Protein AF-A0A920SRJ2-F1 (afdb_monomer_lite)

Secondary structure (DSSP, 8-state):
---PPP-------TTHHHHHHHHT--TTHHHHHHHHHHHHHHTTT----EEEEEEEESS--HHHHHHHHHHHHHHHHHTT-EEEEEEEEE---S---

Structure (mmCIF, N/CA/C/O backbone):
data_AF-A0A920SRJ2-F1
#
_entry.id   AF-A0A920SRJ2-F1
#
loop_
_atom_site.group_PDB
_atom_site.id
_atom_site.type_symbol
_atom_site.label_atom_id
_atom_site.label_alt_id
_atom_site.label_comp_id
_atom_site.label_asym_id
_atom_site.label_entity_id
_atom_site.label_seq_id
_atom_site.pdbx_PDB_ins_code
_atom_site.Cartn_x
_atom_site.Cartn_y
_atom_site.Cartn_z
_atom_site.occupancy
_atom_site.B_iso_or_equiv
_atom_site.auth_seq_id
_atom_site.auth_comp_id
_atom_site.auth_asym_id
_atom_site.auth_atom_id
_atom_site.pdbx_PDB_model_num
ATOM 1 N N . MET A 1 1 ? 24.070 -10.475 -22.751 1.00 57.44 1 MET A N 1
ATOM 2 C CA . MET A 1 1 ? 23.243 -11.152 -21.732 1.00 57.44 1 MET A CA 1
ATOM 3 C C . MET A 1 1 ? 22.564 -10.045 -20.949 1.00 57.44 1 MET A C 1
ATOM 5 O O . MET A 1 1 ? 23.256 -9.102 -20.595 1.00 57.44 1 MET A O 1
ATOM 9 N N . VAL A 1 2 ? 21.238 -10.069 -20.814 1.00 76.81 2 VAL A N 1
ATOM 10 C CA . VAL A 1 2 ? 20.543 -9.097 -19.957 1.00 76.81 2 VAL A CA 1
ATOM 11 C C . VAL A 1 2 ? 20.760 -9.571 -18.525 1.00 76.81 2 VAL A C 1
ATOM 13 O O . VAL A 1 2 ? 20.489 -10.738 -18.253 1.00 76.81 2 VAL A O 1
ATOM 16 N N . ASP A 1 3 ? 21.306 -8.714 -17.668 1.00 91.19 3 ASP A N 1
ATOM 17 C CA . ASP A 1 3 ? 21.553 -9.001 -16.253 1.00 91.19 3 ASP A CA 1
ATOM 18 C C . ASP A 1 3 ? 20.411 -8.380 -15.430 1.00 91.19 3 ASP A C 1
ATOM 20 O O . ASP A 1 3 ? 20.385 -7.158 -15.253 1.00 91.19 3 ASP A O 1
ATOM 24 N N . PR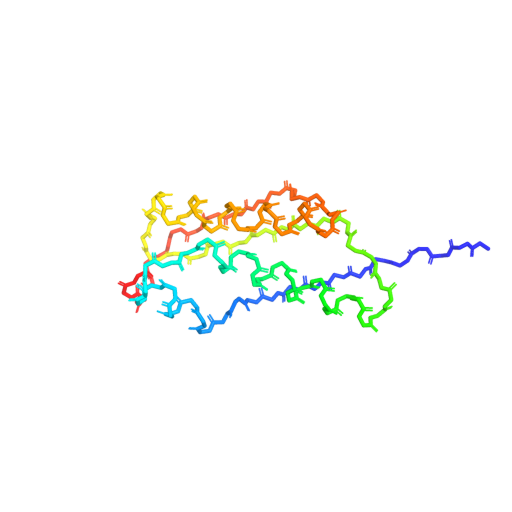O A 1 4 ? 19.371 -9.153 -15.062 1.00 93.62 4 PRO A N 1
ATOM 25 C CA . PRO A 1 4 ? 18.206 -8.603 -14.385 1.00 93.62 4 PRO A CA 1
ATOM 26 C C . PRO A 1 4 ? 18.555 -8.224 -12.943 1.00 93.62 4 PRO A C 1
ATOM 28 O O . PRO A 1 4 ? 18.945 -9.070 -12.143 1.00 93.62 4 PRO A O 1
ATOM 31 N N . ILE A 1 5 ? 18.336 -6.957 -12.595 1.00 96.44 5 ILE A N 1
ATOM 32 C CA . ILE A 1 5 ? 18.530 -6.438 -11.240 1.00 96.44 5 ILE A CA 1
ATOM 33 C C . ILE A 1 5 ? 17.178 -6.340 -10.532 1.00 96.44 5 ILE A C 1
ATOM 35 O O . ILE A 1 5 ? 16.208 -5.826 -11.093 1.00 96.44 5 ILE A O 1
ATOM 39 N N . LEU A 1 6 ? 17.119 -6.827 -9.293 1.00 97.62 6 LEU A N 1
ATOM 40 C CA . LEU A 1 6 ? 15.974 -6.626 -8.410 1.00 97.62 6 LEU A CA 1
ATOM 41 C C . LEU A 1 6 ? 16.155 -5.333 -7.615 1.00 97.62 6 LEU A C 1
ATOM 43 O O . LEU A 1 6 ? 17.223 -5.079 -7.062 1.00 97.62 6 LEU A O 1
ATOM 47 N N . VAL A 1 7 ? 15.088 -4.544 -7.544 1.00 98.06 7 VAL A N 1
ATOM 48 C CA . VAL A 1 7 ? 15.013 -3.293 -6.785 1.00 98.06 7 VAL A CA 1
ATOM 49 C C . VAL A 1 7 ? 13.813 -3.394 -5.850 1.00 98.06 7 VAL A C 1
ATOM 51 O O . VAL A 1 7 ? 12.748 -3.853 -6.264 1.00 98.06 7 VAL A O 1
ATOM 54 N N . SER A 1 8 ? 13.981 -2.979 -4.599 1.00 98.06 8 SER A N 1
ATOM 55 C CA . SER A 1 8 ? 12.930 -2.987 -3.578 1.00 98.06 8 SER A CA 1
ATOM 56 C C . SER A 1 8 ? 12.921 -1.667 -2.814 1.00 98.06 8 SER A C 1
ATOM 58 O O . SER A 1 8 ? 13.995 -1.146 -2.518 1.00 98.06 8 SER A O 1
ATOM 60 N N . SER A 1 9 ? 11.729 -1.188 -2.447 1.00 98.31 9 SER A N 1
ATOM 61 C CA . SER A 1 9 ? 11.530 -0.109 -1.468 1.00 98.31 9 SER A CA 1
ATOM 62 C C . SER A 1 9 ? 10.671 -0.603 -0.308 1.00 98.31 9 SER A C 1
ATOM 64 O O . SER A 1 9 ? 9.880 -1.536 -0.479 1.00 98.31 9 SER A O 1
ATOM 66 N N . ALA A 1 10 ? 10.835 0.013 0.858 1.00 98.12 10 ALA A N 1
ATOM 67 C CA . ALA A 1 10 ? 10.030 -0.239 2.043 1.00 98.12 10 ALA A CA 1
ATOM 68 C C . ALA A 1 10 ? 9.815 1.080 2.786 1.00 98.12 10 ALA A C 1
ATOM 70 O O . ALA A 1 10 ? 10.768 1.671 3.291 1.00 98.12 10 ALA A O 1
ATOM 71 N N . ASP A 1 11 ? 8.556 1.499 2.880 1.00 98.50 11 ASP A N 1
ATOM 72 C CA . ASP A 1 11 ? 8.166 2.810 3.392 1.00 98.50 11 ASP A CA 1
ATOM 73 C C . ASP A 1 11 ? 6.998 2.702 4.378 1.00 98.50 11 ASP A C 1
ATOM 75 O O . ASP A 1 11 ? 6.431 1.633 4.611 1.00 98.50 11 ASP A O 1
ATOM 79 N N . GLY A 1 12 ? 6.619 3.837 4.964 1.00 97.44 12 GLY A N 1
ATOM 80 C CA . GLY A 1 12 ? 5.410 3.969 5.769 1.00 97.44 12 GLY A CA 1
ATOM 81 C C . GLY A 1 12 ? 4.525 5.105 5.265 1.00 97.44 12 GLY A C 1
ATOM 82 O O . GLY A 1 12 ? 5.013 6.105 4.745 1.00 97.44 12 GLY A O 1
ATOM 83 N N . VAL A 1 13 ? 3.212 4.999 5.492 1.00 97.88 13 VAL A N 1
ATOM 84 C CA . VAL A 1 13 ? 2.249 6.085 5.195 1.00 97.88 13 VAL A CA 1
ATOM 85 C C . VAL A 1 13 ? 2.603 7.372 5.964 1.00 97.88 13 VAL A C 1
ATOM 87 O O . VAL A 1 13 ? 2.297 8.487 5.540 1.00 97.88 13 VAL A O 1
ATOM 90 N N . GLY A 1 14 ? 3.249 7.224 7.123 1.00 96.31 14 GLY A N 1
ATOM 91 C CA . GLY A 1 14 ? 3.629 8.330 7.992 1.00 96.31 14 GLY A CA 1
ATOM 92 C C . GLY A 1 14 ? 2.437 8.908 8.754 1.00 96.31 14 GLY A C 1
ATOM 93 O O . GLY A 1 14 ? 1.419 8.255 8.970 1.00 96.31 14 GLY A O 1
ATOM 94 N N . THR A 1 15 ? 2.543 10.163 9.187 1.00 95.56 15 THR A N 1
ATOM 95 C CA . THR A 1 15 ? 1.538 10.800 10.057 1.00 95.56 15 THR A CA 1
ATOM 96 C C . THR A 1 15 ? 0.185 11.046 9.389 1.00 95.56 15 THR A C 1
ATOM 98 O O . THR A 1 15 ? -0.769 11.365 10.101 1.00 95.56 15 THR A O 1
ATOM 101 N N . LYS A 1 16 ? 0.051 10.840 8.070 1.00 97.25 16 LYS A N 1
ATOM 102 C CA . LYS A 1 16 ? -1.235 10.904 7.356 1.00 97.25 16 LYS A CA 1
ATOM 103 C C . LYS A 1 16 ? -2.256 9.900 7.908 1.00 97.25 16 LYS A C 1
ATOM 105 O O . LYS A 1 16 ? -3.447 10.196 7.886 1.00 97.25 16 LYS A O 1
ATOM 110 N N . ILE A 1 17 ? -1.810 8.802 8.530 1.00 95.19 17 ILE A N 1
ATOM 111 C CA . ILE A 1 17 ? -2.696 7.870 9.251 1.00 95.19 17 ILE A CA 1
ATOM 112 C C . ILE A 1 17 ? -3.536 8.572 10.326 1.00 95.19 17 ILE A C 1
ATOM 114 O O . ILE A 1 17 ? -4.691 8.221 10.527 1.00 95.19 17 ILE A O 1
ATOM 118 N N . LYS A 1 18 ? -3.006 9.623 10.971 1.00 93.00 18 LYS A N 1
ATOM 119 C CA . LYS A 1 18 ? -3.757 10.396 11.972 1.00 93.00 18 LYS A CA 1
ATOM 120 C C . LYS A 1 18 ? -4.967 11.080 11.345 1.00 93.00 18 LYS A C 1
ATOM 122 O O . LYS A 1 18 ? -6.021 11.119 11.963 1.00 93.00 18 LYS A O 1
ATOM 127 N N . LEU A 1 19 ? -4.828 11.584 10.117 1.00 96.31 19 LEU A N 1
ATOM 128 C CA . LEU A 1 19 ? -5.945 12.182 9.390 1.00 96.31 19 LEU A CA 1
ATOM 129 C C . LEU A 1 19 ? -6.989 11.127 9.033 1.00 96.31 19 LEU A C 1
ATOM 131 O O . LEU A 1 19 ? -8.163 11.381 9.259 1.00 96.31 19 LEU A O 1
ATOM 135 N N . ALA A 1 20 ? -6.567 9.943 8.580 1.00 96.12 20 ALA A N 1
ATOM 136 C CA . ALA A 1 20 ? -7.478 8.833 8.292 1.00 96.12 20 ALA A CA 1
ATOM 137 C C . ALA A 1 20 ? -8.347 8.471 9.510 1.00 96.12 20 ALA A C 1
ATOM 139 O O . ALA A 1 20 ? -9.564 8.366 9.379 1.00 96.12 20 ALA A O 1
ATOM 140 N N . PHE A 1 21 ? -7.750 8.388 10.707 1.00 93.00 21 PHE A N 1
ATOM 141 C CA . PHE A 1 21 ? -8.491 8.192 11.960 1.00 93.00 21 PHE A CA 1
ATOM 142 C C . PHE A 1 21 ? -9.393 9.377 12.324 1.00 93.00 21 PHE A C 1
ATOM 144 O O . PHE A 1 21 ? -10.532 9.172 12.731 1.00 93.00 21 PHE A O 1
ATOM 151 N N . MET A 1 22 ? -8.926 10.617 12.154 1.00 95.06 22 MET A N 1
ATOM 152 C CA . MET A 1 22 ? -9.731 11.812 12.445 1.00 95.06 22 MET A CA 1
ATOM 153 C C . MET A 1 22 ? -10.949 11.951 11.524 1.00 95.06 22 MET A C 1
ATOM 155 O O . MET A 1 22 ? -11.966 12.498 11.947 1.00 95.06 22 MET A O 1
ATOM 159 N N . THR A 1 23 ? -10.849 11.496 10.273 1.00 97.12 23 THR A N 1
ATOM 160 C CA . THR A 1 23 ? -11.932 11.583 9.284 1.00 97.12 23 THR A CA 1
ATOM 161 C C . THR A 1 23 ? -12.766 10.308 9.180 1.00 97.12 23 THR A C 1
ATOM 163 O O . THR A 1 23 ? -13.812 10.344 8.541 1.00 97.12 23 THR A O 1
ATOM 166 N N . GLY A 1 24 ? -12.309 9.193 9.759 1.00 95.88 24 GLY A N 1
ATOM 167 C CA . GLY A 1 24 ? -12.919 7.871 9.589 1.00 95.88 24 GLY A CA 1
ATOM 168 C C . GLY A 1 24 ? -12.835 7.343 8.153 1.00 95.88 24 GLY A C 1
ATOM 169 O O . GLY A 1 24 ? -13.762 6.687 7.696 1.00 95.88 24 GLY A O 1
ATOM 170 N N . VAL A 1 25 ? -11.773 7.689 7.416 1.00 97.19 25 VAL A N 1
ATOM 171 C CA . VAL A 1 25 ? -11.576 7.279 6.012 1.00 97.19 25 VAL A CA 1
ATOM 172 C C . VAL A 1 25 ? -10.263 6.515 5.910 1.00 97.19 25 VAL A C 1
ATOM 174 O O . VAL A 1 25 ? -9.196 7.129 5.937 1.00 97.19 25 VAL A O 1
ATOM 177 N N . HIS A 1 26 ? -10.329 5.187 5.787 1.00 97.44 26 HIS A N 1
ATOM 178 C CA . HIS A 1 26 ? -9.148 4.314 5.847 1.00 97.44 26 HIS A CA 1
ATOM 179 C C . HIS A 1 26 ? -8.806 3.619 4.524 1.00 97.44 26 HIS A C 1
ATOM 181 O O . HIS A 1 26 ? -7.715 3.077 4.363 1.00 97.44 26 HIS A O 1
ATOM 187 N N . ASP A 1 27 ? -9.687 3.680 3.534 1.00 96.19 27 ASP A N 1
ATOM 188 C CA . ASP A 1 27 ? -9.504 2.994 2.253 1.00 96.19 27 ASP A CA 1
ATOM 189 C C . ASP A 1 27 ? -8.517 3.669 1.293 1.00 96.19 27 ASP A C 1
ATOM 191 O O . ASP A 1 27 ? -8.093 3.086 0.294 1.00 96.19 27 ASP A O 1
ATOM 195 N N . THR A 1 28 ? -8.104 4.894 1.608 1.00 97.88 28 THR A N 1
ATOM 196 C CA . THR A 1 28 ? -7.141 5.654 0.804 1.00 97.88 28 THR A CA 1
ATOM 197 C C . THR A 1 28 ? -5.695 5.444 1.246 1.00 97.88 28 THR A C 1
ATOM 199 O O . THR A 1 28 ? -4.794 5.496 0.410 1.00 97.88 28 THR A O 1
ATOM 202 N N . ILE A 1 29 ? -5.445 5.125 2.520 1.00 98.00 29 ILE A N 1
ATOM 203 C CA . ILE A 1 29 ? -4.070 5.020 3.038 1.00 98.00 29 ILE A CA 1
ATOM 204 C C . ILE A 1 29 ? -3.327 3.776 2.539 1.00 98.00 29 ILE A C 1
ATOM 206 O O . ILE A 1 29 ? -2.109 3.818 2.380 1.00 98.00 29 ILE A O 1
ATOM 210 N N . GLY A 1 30 ? -4.047 2.701 2.203 1.00 98.12 30 GLY A N 1
ATOM 211 C CA . GLY A 1 30 ? -3.468 1.552 1.501 1.00 98.12 30 GLY A CA 1
ATOM 212 C C . GLY A 1 30 ? -2.971 1.9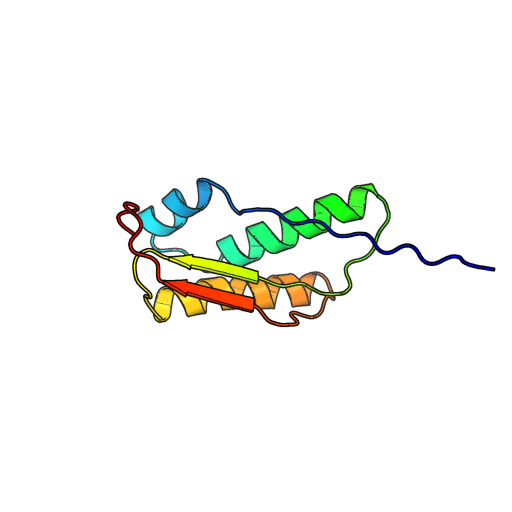15 0.095 1.00 98.12 30 GLY A C 1
ATOM 213 O O . GLY A 1 30 ? -1.914 1.458 -0.337 1.00 98.12 30 GLY A O 1
ATOM 214 N N . ARG A 1 31 ? -3.686 2.813 -0.597 1.00 98.62 31 ARG A N 1
ATOM 215 C CA . ARG A 1 31 ? -3.270 3.332 -1.909 1.00 98.62 31 ARG A CA 1
ATOM 216 C C . ARG A 1 31 ? -2.065 4.261 -1.785 1.00 98.62 31 ARG A C 1
ATOM 218 O O . ARG A 1 31 ? -1.180 4.220 -2.637 1.00 98.62 31 ARG A O 1
ATOM 225 N N . ASP A 1 32 ? -2.022 5.077 -0.731 1.00 98.69 32 ASP A N 1
ATOM 226 C CA . ASP A 1 32 ? -0.898 5.979 -0.467 1.00 98.69 32 ASP A CA 1
ATOM 227 C C . ASP A 1 32 ? 0.423 5.212 -0.350 1.00 98.69 32 ASP A C 1
ATOM 229 O O . ASP A 1 32 ? 1.396 5.583 -1.005 1.00 98.69 32 ASP A O 1
ATOM 233 N N . ILE A 1 33 ? 0.461 4.133 0.445 1.00 98.50 33 ILE A N 1
ATOM 234 C CA . ILE A 1 33 ? 1.710 3.393 0.667 1.00 98.50 33 ILE A CA 1
ATOM 235 C C . ILE A 1 33 ? 2.184 2.646 -0.580 1.00 98.50 33 ILE A C 1
ATOM 237 O O . ILE A 1 33 ? 3.363 2.718 -0.918 1.00 98.50 33 ILE A O 1
ATOM 241 N N . VAL A 1 34 ? 1.279 1.986 -1.309 1.00 98.75 34 VAL A N 1
ATOM 242 C CA . VAL A 1 34 ? 1.656 1.263 -2.533 1.00 98.75 34 VAL A CA 1
ATOM 243 C C . VAL A 1 34 ? 2.223 2.232 -3.567 1.00 98.75 34 VAL A C 1
ATOM 245 O O . VAL A 1 34 ? 3.297 1.989 -4.114 1.00 98.75 34 VAL A O 1
ATOM 248 N N . ASN A 1 35 ? 1.545 3.358 -3.804 1.00 98.75 35 ASN A N 1
ATOM 249 C CA . ASN A 1 35 ? 1.993 4.336 -4.793 1.00 98.75 35 ASN A CA 1
ATOM 250 C C . ASN A 1 35 ? 3.298 5.034 -4.383 1.00 98.75 35 ASN A C 1
ATOM 252 O O . ASN A 1 35 ? 4.105 5.347 -5.255 1.00 98.75 35 ASN A O 1
ATOM 256 N N . HIS A 1 36 ? 3.538 5.242 -3.083 1.00 98.75 36 HIS A N 1
ATOM 257 C CA . HIS A 1 36 ? 4.821 5.747 -2.586 1.00 98.75 36 HIS A CA 1
ATOM 258 C C . HIS A 1 36 ? 5.959 4.788 -2.954 1.00 98.75 36 HIS A C 1
ATOM 260 O O . HIS A 1 36 ? 6.861 5.175 -3.693 1.00 98.75 36 HIS A O 1
ATOM 266 N N . CYS A 1 37 ? 5.869 3.521 -2.538 1.00 98.69 37 CYS A N 1
ATOM 267 C CA . CYS A 1 37 ? 6.905 2.528 -2.825 1.00 98.69 37 CYS A CA 1
ATOM 268 C C . CYS A 1 37 ? 7.111 2.315 -4.334 1.00 98.69 37 CYS A C 1
ATOM 270 O O . CYS A 1 37 ? 8.234 2.099 -4.788 1.00 98.69 37 CYS A O 1
ATOM 272 N N . VAL A 1 38 ? 6.032 2.358 -5.128 1.00 98.62 38 VAL A N 1
ATOM 273 C CA . VAL A 1 38 ? 6.120 2.254 -6.591 1.00 98.62 38 VAL A CA 1
ATOM 274 C C . VAL A 1 38 ? 6.893 3.437 -7.175 1.00 98.62 38 VAL A C 1
ATOM 276 O O . VAL A 1 38 ? 7.790 3.224 -7.989 1.00 98.62 38 VAL A O 1
ATOM 279 N N . ASN A 1 39 ? 6.605 4.668 -6.749 1.00 98.62 39 ASN A N 1
ATOM 280 C CA . ASN A 1 39 ? 7.323 5.852 -7.229 1.00 98.62 39 ASN A CA 1
ATOM 281 C C . ASN A 1 39 ? 8.828 5.788 -6.923 1.00 98.62 39 ASN A C 1
ATOM 283 O O . ASN A 1 39 ? 9.637 6.146 -7.783 1.00 98.62 39 ASN A O 1
ATOM 287 N N . ASP A 1 40 ? 9.207 5.262 -5.760 1.00 98.69 40 ASP A N 1
ATOM 288 C CA . ASP A 1 40 ? 10.608 5.148 -5.341 1.00 98.69 40 ASP A CA 1
ATOM 289 C C . ASP A 1 40 ? 11.424 4.177 -6.198 1.00 98.69 40 ASP A C 1
ATOM 291 O O . ASP A 1 40 ? 12.594 4.424 -6.501 1.00 98.69 40 ASP A O 1
ATOM 295 N N . ILE A 1 41 ? 10.810 3.090 -6.670 1.00 98.50 41 ILE A N 1
ATOM 296 C CA . ILE A 1 41 ? 11.488 2.177 -7.597 1.00 98.50 41 ILE A CA 1
ATOM 297 C C . ILE A 1 41 ? 11.418 2.675 -9.051 1.00 98.50 41 ILE A C 1
ATOM 299 O O . ILE A 1 41 ? 12.324 2.398 -9.842 1.00 98.50 41 ILE A O 1
ATOM 303 N N . LEU A 1 42 ? 10.384 3.447 -9.412 1.00 98.06 42 LEU A N 1
ATOM 304 C CA . LEU A 1 42 ? 10.215 3.993 -10.762 1.00 98.06 42 LEU A CA 1
ATOM 305 C C . LEU A 1 42 ? 11.330 4.975 -11.132 1.00 98.06 42 LEU A C 1
ATOM 307 O O . LEU A 1 42 ? 11.793 4.956 -12.273 1.00 98.06 42 LEU A O 1
ATOM 311 N N . VAL A 1 43 ? 11.817 5.788 -10.188 1.00 98.06 43 VAL A N 1
ATOM 312 C CA . VAL A 1 43 ? 12.945 6.706 -10.448 1.00 98.06 43 VAL A CA 1
ATOM 313 C C . VAL A 1 43 ? 14.267 5.980 -10.731 1.00 98.06 43 VAL A C 1
ATOM 315 O O . VAL A 1 43 ? 15.174 6.574 -11.307 1.00 98.06 43 VAL A O 1
ATOM 318 N N . GLN A 1 44 ? 14.362 4.689 -10.396 1.00 97.88 44 GLN A N 1
ATOM 319 C CA . GLN A 1 44 ? 15.483 3.813 -10.760 1.00 97.88 44 GLN A CA 1
ATOM 320 C C . GLN A 1 44 ? 15.259 3.085 -12.101 1.00 97.88 44 GLN A C 1
ATOM 322 O O . GLN A 1 44 ? 16.099 2.296 -12.530 1.00 97.88 44 GLN A O 1
ATOM 327 N N . GLY A 1 45 ? 14.119 3.310 -12.766 1.00 97.06 45 GLY A N 1
ATOM 328 C CA . GLY A 1 45 ? 13.721 2.607 -13.988 1.00 97.06 45 GLY A CA 1
ATOM 329 C C . GLY A 1 45 ? 13.215 1.178 -13.756 1.00 97.06 45 GLY A C 1
ATOM 330 O O . GLY A 1 45 ? 13.078 0.417 -14.716 1.00 97.06 45 GLY A O 1
ATOM 331 N N . ALA A 1 46 ? 12.943 0.791 -12.506 1.00 98.06 46 ALA A N 1
ATOM 332 C CA . ALA A 1 46 ? 12.396 -0.521 -12.189 1.00 98.06 46 ALA A CA 1
ATOM 333 C C . ALA A 1 46 ? 10.878 -0.562 -12.418 1.00 98.06 46 ALA A C 1
ATOM 335 O O . ALA A 1 46 ? 10.181 0.447 -12.327 1.00 98.06 46 ALA A O 1
ATOM 336 N N . ARG A 1 47 ? 10.355 -1.760 -12.692 1.00 97.19 47 ARG A N 1
ATOM 337 C CA . ARG A 1 47 ? 8.911 -2.018 -12.777 1.00 97.19 47 ARG A CA 1
ATOM 338 C C . ARG A 1 47 ? 8.435 -2.772 -11.530 1.00 97.19 47 ARG A C 1
ATOM 340 O O . ARG A 1 47 ? 9.148 -3.680 -11.093 1.00 97.19 47 ARG A O 1
ATOM 347 N N . PRO A 1 48 ? 7.238 -2.478 -10.997 1.00 98.31 48 PRO A N 1
ATOM 348 C CA . PRO A 1 48 ? 6.662 -3.243 -9.895 1.00 98.31 48 PRO A CA 1
ATOM 349 C C . PRO A 1 48 ? 6.477 -4.724 -10.257 1.00 98.31 48 PRO A C 1
ATOM 351 O O . PRO A 1 48 ? 6.087 -5.056 -11.379 1.00 98.31 48 PRO A O 1
ATOM 354 N N . LEU A 1 49 ? 6.756 -5.619 -9.304 1.00 98.38 49 LEU A N 1
ATOM 355 C CA . LEU A 1 49 ? 6.517 -7.065 -9.438 1.00 98.38 49 LEU A CA 1
ATOM 356 C C . LEU A 1 49 ? 5.485 -7.544 -8.422 1.00 98.38 49 LEU A C 1
ATOM 358 O O . LEU A 1 49 ? 4.491 -8.176 -8.779 1.00 98.38 49 LEU A O 1
ATOM 362 N N . PHE A 1 50 ? 5.719 -7.214 -7.158 1.00 98.56 50 PHE A N 1
ATOM 363 C CA . PHE A 1 50 ? 4.853 -7.570 -6.051 1.00 98.56 50 PHE A CA 1
ATOM 364 C C . PHE A 1 50 ? 4.937 -6.545 -4.923 1.00 98.56 50 PHE A C 1
ATOM 366 O O . PHE A 1 50 ? 5.855 -5.726 -4.890 1.00 98.56 50 PHE A O 1
ATOM 373 N N . PHE A 1 51 ? 3.985 -6.633 -4.001 1.00 98.75 51 PHE A N 1
ATOM 374 C CA . PHE A 1 51 ? 3.916 -5.852 -2.779 1.00 98.75 51 PHE A CA 1
ATOM 375 C C . PHE A 1 51 ? 3.678 -6.771 -1.576 1.00 98.75 51 PHE A C 1
ATOM 377 O O . PHE A 1 51 ? 3.023 -7.811 -1.703 1.00 98.75 51 PHE A O 1
ATOM 384 N N . LEU A 1 52 ? 4.230 -6.377 -0.431 1.00 98.56 52 LEU A N 1
ATOM 385 C CA . LEU A 1 52 ? 4.006 -6.991 0.874 1.00 98.56 52 LEU A CA 1
ATOM 386 C C . LEU A 1 52 ? 3.678 -5.879 1.868 1.00 98.56 52 LEU A C 1
ATOM 388 O O . LEU A 1 52 ? 4.341 -4.841 1.844 1.00 98.56 52 LEU A O 1
ATOM 392 N N . ASP A 1 53 ? 2.689 -6.090 2.730 1.00 97.88 53 ASP A N 1
ATOM 393 C CA . ASP A 1 53 ? 2.276 -5.105 3.733 1.00 97.88 53 ASP A CA 1
ATOM 394 C C . ASP A 1 53 ? 2.554 -5.548 5.179 1.00 97.88 53 ASP A C 1
ATOM 396 O O . ASP A 1 53 ? 2.709 -6.728 5.491 1.00 97.88 53 ASP A O 1
ATOM 400 N N . TYR A 1 54 ? 2.655 -4.563 6.071 1.00 97.31 54 TYR A N 1
ATOM 401 C CA . TYR A 1 54 ? 2.751 -4.756 7.515 1.00 97.31 54 TYR A CA 1
ATOM 402 C C . TYR A 1 54 ? 1.876 -3.713 8.214 1.00 97.31 54 TYR A C 1
ATOM 404 O O . TYR A 1 54 ? 2.117 -2.508 8.082 1.00 97.31 54 TYR A O 1
ATOM 412 N N . LEU A 1 55 ? 0.872 -4.167 8.965 1.00 95.06 55 LEU A N 1
ATOM 413 C CA . LEU A 1 55 ? -0.036 -3.317 9.734 1.00 95.06 55 LEU A CA 1
ATOM 414 C C . LEU A 1 55 ? 0.238 -3.480 11.232 1.00 95.06 55 LEU A C 1
ATOM 416 O O . LEU A 1 55 ? -0.091 -4.503 11.828 1.00 95.06 55 LEU A O 1
ATOM 420 N N . GLY A 1 56 ? 0.820 -2.449 11.848 1.00 92.69 56 GLY A N 1
ATOM 421 C CA . GLY A 1 56 ? 0.978 -2.355 13.302 1.00 92.69 56 GLY A CA 1
ATOM 422 C C . GLY A 1 56 ? -0.148 -1.535 13.926 1.00 92.69 56 GLY A C 1
ATOM 423 O O . GLY A 1 56 ? -0.351 -0.386 13.530 1.00 92.69 56 GLY A O 1
ATOM 424 N N . LEU A 1 57 ? -0.863 -2.110 14.893 1.00 89.19 57 LEU A N 1
ATOM 425 C CA . L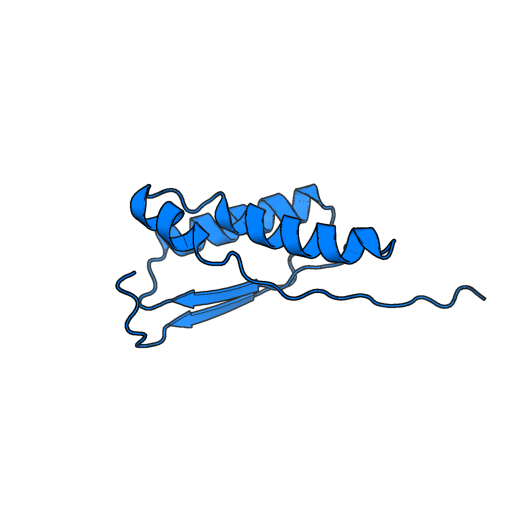EU A 1 57 ? -2.085 -1.540 15.469 1.00 89.19 57 LEU A CA 1
ATOM 426 C C . LEU A 1 57 ? -2.050 -1.614 17.000 1.00 89.19 57 LEU A C 1
ATOM 428 O O . LEU A 1 57 ? -1.520 -2.573 17.562 1.00 89.19 57 LEU A O 1
ATOM 432 N N . GLY A 1 58 ? -2.638 -0.618 17.673 1.00 88.56 58 GLY A N 1
ATOM 433 C CA . GLY A 1 58 ? -2.861 -0.668 19.123 1.00 88.56 58 GLY A CA 1
ATOM 434 C C . GLY A 1 58 ? -3.980 -1.641 19.502 1.00 88.56 58 GLY A C 1
ATOM 435 O O . GLY A 1 58 ? -3.886 -2.362 20.495 1.00 88.56 58 GLY A O 1
ATOM 436 N N . LYS A 1 59 ? -5.030 -1.671 18.679 1.00 87.81 59 LYS A N 1
ATOM 437 C CA . LYS A 1 59 ? -6.144 -2.612 18.751 1.00 87.81 59 LYS A CA 1
ATOM 438 C C . LYS A 1 59 ? -6.614 -2.935 17.338 1.00 87.81 59 LYS A C 1
ATOM 440 O O . LYS A 1 59 ? -6.731 -2.043 16.500 1.00 87.81 59 LYS A O 1
AT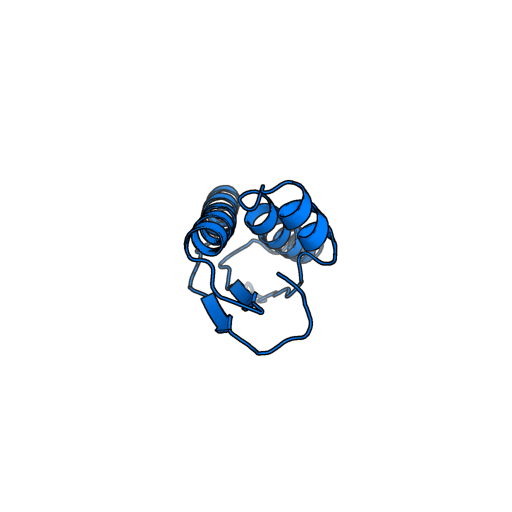OM 445 N N . LEU A 1 60 ? -6.900 -4.200 17.073 1.00 89.56 60 LEU A N 1
ATOM 446 C CA . LEU A 1 60 ? -7.428 -4.648 15.799 1.00 89.56 60 LEU A CA 1
ATOM 447 C C . LEU A 1 60 ? -8.927 -4.347 15.707 1.00 89.56 60 LEU A C 1
ATOM 449 O O . LEU A 1 60 ? -9.751 -4.954 16.387 1.00 89.56 60 LEU A O 1
ATOM 453 N N . GLU A 1 61 ? -9.275 -3.410 14.829 1.00 93.12 61 GLU A N 1
ATOM 454 C CA . GLU A 1 61 ? -10.651 -3.140 14.413 1.00 93.12 61 GLU A CA 1
ATOM 455 C C . GLU A 1 61 ? -10.842 -3.669 12.985 1.00 93.12 61 GLU A C 1
ATOM 457 O O . GLU A 1 61 ? -10.360 -3.077 12.016 1.00 93.12 61 GLU A O 1
ATOM 462 N N . GLU A 1 62 ? -11.538 -4.801 12.844 1.00 95.19 62 GLU A N 1
ATOM 463 C CA . GLU A 1 62 ? -11.648 -5.554 11.581 1.00 95.19 62 GLU A CA 1
ATOM 464 C C . GLU A 1 62 ? -12.131 -4.701 10.399 1.00 95.19 62 GLU A C 1
ATOM 466 O O . GLU A 1 62 ? -11.622 -4.829 9.284 1.00 95.19 62 GLU A O 1
ATOM 471 N N . ALA A 1 63 ? -13.089 -3.799 10.640 1.00 95.75 63 ALA A N 1
ATOM 472 C CA . ALA A 1 63 ? -13.629 -2.915 9.611 1.00 95.75 63 ALA A CA 1
ATOM 473 C C . ALA A 1 63 ? -12.559 -1.963 9.053 1.00 95.75 63 ALA A C 1
ATOM 475 O O . ALA A 1 63 ? -12.440 -1.821 7.838 1.00 95.75 63 ALA A O 1
ATOM 476 N N . VAL A 1 64 ? -11.739 -1.376 9.930 1.00 95.81 64 VAL A N 1
ATOM 477 C CA . VAL A 1 64 ? -10.646 -0.472 9.543 1.00 95.81 64 VAL A CA 1
ATOM 478 C C . VAL A 1 64 ? -9.581 -1.240 8.770 1.00 95.81 64 VAL A C 1
ATOM 480 O O . VAL A 1 64 ? -9.165 -0.810 7.696 1.00 95.81 64 VAL A O 1
ATOM 483 N N . VAL A 1 65 ? -9.167 -2.405 9.276 1.00 96.38 65 VAL A N 1
ATOM 484 C CA . VAL A 1 65 ? -8.162 -3.252 8.614 1.00 96.38 65 VAL A CA 1
ATOM 485 C C . VAL A 1 65 ? -8.621 -3.649 7.211 1.00 96.38 65 VAL A C 1
ATOM 487 O O . VAL A 1 65 ? -7.857 -3.527 6.255 1.00 96.38 65 VAL A O 1
ATOM 490 N N . SER A 1 66 ? -9.883 -4.058 7.067 1.00 97.62 66 SER A N 1
ATOM 491 C CA . SER A 1 66 ? -10.475 -4.415 5.776 1.00 97.62 66 SER A CA 1
ATOM 492 C C . SER A 1 66 ? -10.443 -3.252 4.775 1.00 97.62 66 SER A C 1
ATOM 494 O O . SER A 1 66 ? -10.087 -3.448 3.612 1.00 97.62 66 SER A O 1
ATOM 496 N N . GLU A 1 67 ? -10.743 -2.024 5.215 1.00 98.19 67 GLU A N 1
ATOM 497 C CA . GLU A 1 67 ? -10.648 -0.833 4.364 1.00 98.19 67 GLU A CA 1
ATOM 498 C C . GLU A 1 67 ? -9.213 -0.556 3.906 1.00 98.19 67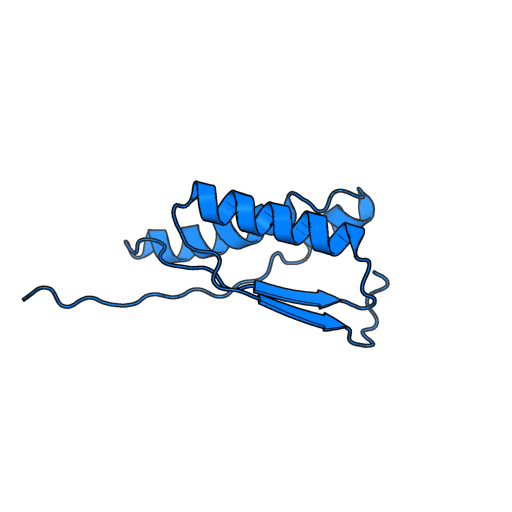 GLU A C 1
ATOM 500 O O . GLU A 1 67 ? -8.985 -0.333 2.715 1.00 98.19 67 GLU A O 1
ATOM 505 N N . VAL A 1 68 ? -8.238 -0.632 4.816 1.00 98.19 68 VAL A N 1
ATOM 506 C CA . VAL A 1 68 ? -6.823 -0.423 4.474 1.00 98.19 68 VAL A CA 1
ATOM 507 C C . VAL A 1 68 ? -6.350 -1.463 3.460 1.00 98.19 68 VAL A C 1
ATOM 509 O O . VAL A 1 68 ? -5.793 -1.097 2.422 1.00 98.19 68 VAL A O 1
ATOM 512 N N . VAL A 1 69 ? -6.612 -2.749 3.718 1.00 98.06 69 VAL A N 1
ATOM 513 C CA . VAL A 1 69 ? -6.217 -3.855 2.829 1.00 98.06 69 VAL A CA 1
ATOM 514 C C . VAL A 1 69 ? -6.910 -3.741 1.470 1.00 98.06 69 VAL A C 1
ATOM 516 O O . VAL A 1 69 ? -6.275 -3.980 0.442 1.00 98.06 69 VAL A O 1
ATOM 519 N N . ARG A 1 70 ? -8.175 -3.298 1.424 1.00 98.50 70 ARG A N 1
ATOM 520 C CA . ARG A 1 70 ? -8.862 -2.989 0.161 1.00 98.50 70 ARG A CA 1
ATOM 521 C C . ARG A 1 70 ? -8.104 -1.926 -0.635 1.00 98.50 70 ARG A C 1
ATOM 523 O O . ARG A 1 70 ? -7.867 -2.128 -1.825 1.00 98.50 70 ARG A O 1
ATOM 530 N N . GLY A 1 71 ? -7.672 -0.843 0.011 1.00 98.56 71 GLY A N 1
ATOM 531 C CA . GLY A 1 71 ? -6.857 0.194 -0.623 1.00 98.56 71 GLY A CA 1
ATOM 532 C C . GLY A 1 71 ? -5.526 -0.335 -1.173 1.00 98.56 71 GLY A C 1
ATOM 533 O O . GLY A 1 71 ? -5.155 -0.009 -2.302 1.00 98.56 71 GLY A O 1
ATOM 534 N N . VAL A 1 72 ? -4.832 -1.193 -0.414 1.00 98.69 72 VAL A N 1
ATOM 535 C CA . VAL A 1 72 ? -3.584 -1.847 -0.857 1.00 98.69 72 VAL A CA 1
ATOM 536 C C . VAL A 1 72 ? -3.843 -2.720 -2.087 1.00 98.69 72 VAL A C 1
ATOM 538 O O . VAL A 1 72 ? -3.146 -2.592 -3.094 1.00 98.69 72 VAL A O 1
ATOM 541 N N . ALA A 1 73 ? -4.863 -3.580 -2.041 1.00 98.56 73 ALA A N 1
ATOM 542 C CA . ALA A 1 73 ? -5.194 -4.496 -3.129 1.00 98.56 73 ALA A CA 1
ATOM 543 C C . ALA A 1 73 ? -5.599 -3.758 -4.416 1.00 98.56 73 ALA A C 1
ATOM 545 O O . ALA A 1 73 ? -5.160 -4.128 -5.509 1.00 98.56 73 ALA A O 1
ATOM 546 N N . GLU A 1 74 ? -6.402 -2.696 -4.297 1.00 98.62 74 GLU A N 1
ATOM 547 C CA . GLU A 1 74 ? -6.786 -1.845 -5.425 1.00 98.62 74 GLU A CA 1
ATOM 548 C C . GLU A 1 74 ? -5.561 -1.169 -6.060 1.00 98.62 74 GLU A C 1
ATOM 550 O O . GLU A 1 74 ? -5.391 -1.247 -7.277 1.00 98.62 74 GLU A O 1
ATOM 555 N N . ALA A 1 75 ? -4.663 -0.588 -5.259 1.00 98.62 75 ALA A N 1
ATOM 556 C CA . ALA A 1 75 ? -3.454 0.050 -5.780 1.00 98.62 75 ALA A CA 1
ATOM 557 C C . ALA A 1 75 ? -2.457 -0.948 -6.387 1.00 98.62 75 ALA A C 1
ATOM 559 O O . ALA A 1 75 ? -1.833 -0.643 -7.404 1.00 98.62 75 ALA A O 1
ATOM 560 N N . CYS A 1 76 ? -2.320 -2.152 -5.821 1.00 98.75 76 CYS A N 1
ATOM 561 C CA . CYS A 1 76 ? -1.486 -3.199 -6.417 1.00 98.75 76 CYS A CA 1
ATOM 562 C C . CYS A 1 76 ? -2.003 -3.583 -7.810 1.00 98.75 76 CYS A C 1
ATOM 564 O O . CYS A 1 76 ? -1.237 -3.664 -8.772 1.00 98.75 76 CYS A O 1
ATOM 566 N N . LYS A 1 77 ? -3.328 -3.732 -7.940 1.00 98.50 77 LYS A N 1
ATOM 567 C CA . LYS A 1 77 ? -3.989 -4.004 -9.220 1.00 98.50 77 LYS A CA 1
ATOM 568 C C . LYS A 1 77 ? -3.780 -2.870 -10.227 1.00 98.50 77 LYS A C 1
ATOM 570 O O . LYS A 1 77 ? -3.465 -3.150 -11.380 1.00 98.50 77 LYS A O 1
ATOM 575 N N . GLU A 1 78 ? -3.925 -1.614 -9.806 1.00 98.56 78 GLU A N 1
ATOM 576 C CA . GLU A 1 78 ? -3.693 -0.429 -10.651 1.00 98.56 78 GLU A CA 1
ATOM 577 C C . GLU A 1 78 ? -2.237 -0.343 -11.150 1.00 98.56 78 GLU A C 1
ATOM 579 O O . GLU A 1 78 ? -2.000 0.045 -12.293 1.00 98.56 78 GLU A O 1
ATOM 584 N N . ASN A 1 79 ? -1.270 -0.783 -10.337 1.00 98.50 79 ASN A N 1
ATOM 585 C CA . ASN A 1 79 ? 0.158 -0.807 -10.673 1.00 98.50 79 ASN A CA 1
ATOM 586 C C . ASN A 1 79 ? 0.637 -2.112 -11.339 1.00 98.50 79 ASN A C 1
ATOM 588 O O . ASN A 1 79 ? 1.834 -2.273 -11.582 1.00 98.50 79 ASN A O 1
ATOM 592 N N . ASN A 1 80 ? -0.270 -3.041 -11.665 1.00 98.06 80 ASN A N 1
ATOM 593 C CA . ASN A 1 80 ? 0.049 -4.358 -12.231 1.00 98.06 80 ASN A CA 1
ATOM 594 C C . ASN A 1 80 ? 1.077 -5.165 -11.407 1.00 98.06 80 ASN A C 1
ATOM 596 O O . ASN A 1 80 ? 1.888 -5.898 -11.978 1.00 98.06 80 ASN A O 1
ATOM 600 N N . CYS A 1 81 ? 1.047 -5.054 -10.076 1.00 98.06 81 CYS A N 1
ATOM 601 C CA . CYS A 1 81 ? 1.849 -5.889 -9.184 1.00 98.06 81 CYS A CA 1
ATOM 602 C C . CYS A 1 81 ? 0.969 -6.837 -8.361 1.00 98.06 81 CYS A C 1
ATOM 604 O O . CYS A 1 81 ? -0.201 -6.568 -8.085 1.00 98.06 81 CYS A O 1
ATOM 606 N N . ALA A 1 82 ? 1.530 -7.984 -7.984 1.00 98.50 82 ALA A N 1
ATOM 607 C CA . ALA A 1 82 ? 0.838 -8.936 -7.126 1.00 98.50 82 ALA A CA 1
ATOM 608 C C . ALA A 1 82 ? 0.907 -8.486 -5.660 1.00 98.50 82 ALA A C 1
ATOM 610 O O . ALA A 1 82 ? 1.997 -8.260 -5.142 1.00 98.50 82 ALA A O 1
ATOM 611 N N . LEU A 1 83 ? -0.226 -8.433 -4.962 1.00 98.50 83 LEU A N 1
ATOM 612 C CA . LEU A 1 83 ? -0.213 -8.416 -3.500 1.00 98.50 83 LEU A CA 1
ATOM 613 C C . LEU A 1 83 ? 0.080 -9.843 -3.021 1.00 98.50 83 LEU A C 1
ATOM 615 O O . LEU A 1 83 ? -0.781 -10.714 -3.139 1.00 98.50 83 LEU A O 1
ATOM 619 N N . LEU A 1 84 ? 1.308 -10.108 -2.569 1.00 98.06 84 LEU A N 1
ATOM 620 C CA . LEU A 1 84 ? 1.734 -11.468 -2.206 1.00 98.06 84 LEU A CA 1
ATOM 621 C C . LEU A 1 84 ? 1.257 -11.893 -0.819 1.00 98.06 84 LEU A C 1
ATOM 623 O O . LEU A 1 84 ? 1.117 -13.086 -0.559 1.00 98.06 84 LEU A O 1
ATOM 627 N N . GLY A 1 85 ? 1.021 -10.928 0.059 1.00 97.06 85 GLY A N 1
ATOM 628 C CA . GLY A 1 85 ? 0.598 -11.152 1.428 1.00 97.06 85 GLY A CA 1
ATOM 629 C C . GLY A 1 85 ? 0.995 -9.982 2.311 1.00 97.06 85 GLY A C 1
ATOM 630 O O . GLY A 1 85 ? 1.575 -9.004 1.843 1.00 97.06 85 GLY A O 1
ATOM 631 N N . GLY A 1 86 ? 0.720 -10.128 3.595 1.00 96.44 86 GLY A N 1
ATOM 632 C CA . GLY A 1 86 ? 1.063 -9.140 4.595 1.00 96.44 86 GLY A CA 1
ATOM 633 C C . GLY A 1 86 ? 1.037 -9.743 5.986 1.00 96.44 86 GLY A C 1
ATOM 634 O O . GLY A 1 86 ? 0.759 -10.933 6.153 1.00 96.44 86 GLY A O 1
ATOM 635 N N . GLU A 1 87 ? 1.335 -8.912 6.973 1.00 97.06 87 GLU A N 1
ATOM 636 C CA . GLU A 1 87 ? 1.326 -9.279 8.384 1.00 97.06 87 GLU A CA 1
ATOM 637 C C . GLU A 1 87 ? 0.539 -8.249 9.196 1.00 97.06 87 GLU A C 1
ATOM 639 O O . GLU A 1 87 ? 0.577 -7.049 8.912 1.00 97.06 87 GLU A O 1
ATOM 644 N N . THR A 1 88 ? -0.165 -8.712 10.228 1.00 95.31 88 THR A N 1
ATOM 645 C CA . THR A 1 88 ? -0.895 -7.843 11.159 1.00 95.31 88 THR A CA 1
ATOM 646 C C . THR A 1 88 ? -0.388 -8.064 12.576 1.00 95.31 88 THR A C 1
ATOM 648 O O . THR A 1 88 ? -0.440 -9.172 13.101 1.00 95.31 88 THR A O 1
ATOM 651 N N . ALA A 1 89 ? 0.076 -6.994 13.217 1.00 93.44 89 ALA A N 1
ATOM 652 C CA . ALA A 1 89 ? 0.608 -7.029 14.571 1.00 93.44 89 ALA A CA 1
ATOM 653 C C . ALA A 1 89 ? -0.214 -6.126 15.497 1.00 93.44 89 ALA A C 1
ATOM 655 O O . ALA A 1 89 ? -0.118 -4.898 15.434 1.00 93.44 89 ALA A O 1
ATOM 656 N N . GLU A 1 90 ? -0.993 -6.741 16.388 1.00 91.62 90 GLU A N 1
ATOM 657 C CA . GLU A 1 90 ? -1.607 -6.046 17.519 1.00 91.62 90 GLU A CA 1
ATOM 658 C C . GLU A 1 90 ? -0.591 -5.967 18.663 1.00 91.62 90 GLU A C 1
ATOM 660 O O . GLU A 1 90 ? -0.136 -6.983 19.194 1.00 91.62 90 GLU A O 1
ATOM 665 N N . LEU A 1 91 ? -0.190 -4.749 19.014 1.00 86.50 91 LEU A N 1
ATOM 666 C CA . LEU A 1 91 ? 0.830 -4.484 20.020 1.00 86.50 91 LEU A CA 1
ATOM 667 C C . LEU A 1 91 ? 0.273 -3.469 21.025 1.00 86.50 91 LEU A C 1
ATOM 669 O O . LEU A 1 91 ? -0.361 -2.502 20.609 1.00 86.50 91 LEU A O 1
ATOM 673 N N . PRO A 1 92 ? 0.546 -3.610 22.336 1.00 75.12 92 PRO A N 1
ATOM 674 C CA . PRO A 1 92 ? 0.179 -2.602 23.326 1.00 75.12 92 PRO A CA 1
ATOM 675 C C . PRO A 1 92 ? 1.058 -1.354 23.141 1.00 75.12 92 PRO A C 1
ATOM 677 O O . PRO A 1 92 ? 2.047 -1.148 23.844 1.00 75.12 92 PRO A O 1
ATOM 680 N N . ILE A 1 93 ? 0.729 -0.535 22.145 1.00 67.44 93 ILE A N 1
ATOM 681 C CA . ILE A 1 93 ? 1.401 0.724 21.831 1.00 67.44 93 ILE A CA 1
ATOM 682 C C . ILE A 1 93 ? 0.530 1.859 22.373 1.00 67.44 93 ILE A C 1
ATOM 684 O O . ILE A 1 93 ? -0.691 1.837 22.261 1.00 67.44 93 ILE A O 1
ATOM 688 N N . SER A 1 94 ? 1.158 2.890 22.940 1.00 56.66 94 SER A N 1
ATOM 689 C CA . SER A 1 94 ? 0.522 4.129 23.411 1.00 56.66 94 SER A CA 1
ATOM 690 C C . SER A 1 94 ? 0.005 5.035 22.279 1.00 56.66 94 SER A C 1
ATOM 692 O O . SER A 1 94 ? 0.050 6.263 22.386 1.00 56.66 94 SER A O 1
ATOM 694 N N . ILE A 1 95 ? -0.473 4.451 21.180 1.00 55.03 95 ILE A N 1
ATOM 695 C CA . ILE A 1 95 ? -1.166 5.170 20.117 1.00 55.03 95 ILE A CA 1
ATOM 696 C C . ILE A 1 95 ? -2.668 4.943 20.363 1.00 55.03 95 ILE A C 1
ATOM 698 O O . ILE A 1 95 ? -3.095 3.796 20.430 1.00 55.03 95 ILE A O 1
ATOM 702 N N . PRO A 1 96 ? -3.466 6.001 20.583 1.00 51.31 96 PRO A N 1
ATOM 703 C CA . PRO A 1 96 ? -4.864 5.895 21.029 1.00 51.31 96 PRO A CA 1
ATOM 704 C C . PRO A 1 96 ? -5.858 5.355 19.977 1.00 51.31 96 PRO A C 1
ATOM 706 O O . PRO A 1 96 ? -7.067 5.491 20.163 1.00 51.31 96 PRO A O 1
ATOM 709 N N . TRP A 1 97 ? -5.354 4.776 18.888 1.00 53.00 97 TRP A N 1
ATOM 710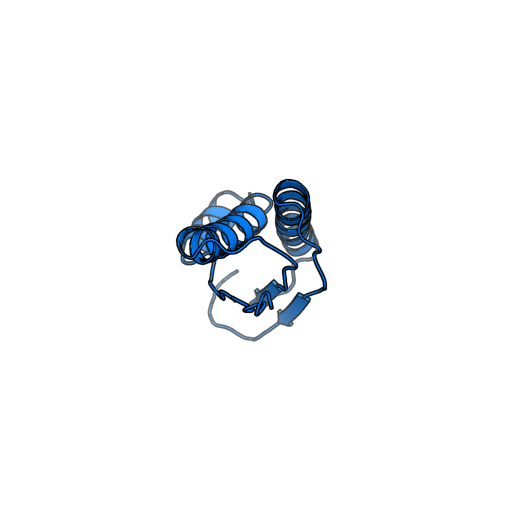 C CA . TRP A 1 97 ? -6.074 4.233 17.738 1.00 53.00 97 TRP A CA 1
ATOM 711 C C . TRP A 1 97 ? -5.221 3.146 17.083 1.00 53.00 97 TRP A C 1
ATOM 713 O O . TRP A 1 97 ? -3.999 3.379 16.916 1.00 53.00 97 TRP A O 1
#

Sequence (97 aa):
MVDPILVSSADGVGTKIKLAFMTGVHDTIGRDIVNHCVNDILVQGARPLFFLDYLGLGKLEEAVVSEVVRGVAEACKENNCALLGGETAELPISIPW

Radius of gyration: 14.67 Å; chains: 1; bounding box: 37×24×45 Å

pLDDT: mean 93.8, std 10.36, range [51.31, 98.75]

Foldseek 3Di:
DDDDDDDWDDDALPPVVVVCVVVVNQLQSLLSRLVVRQVVVVVVVDAAAEDEEEAEDCDDDPVNVVSSVNSVCVNCVVSVYYHPYYYYDHDNDPPPD